Protein AF-A0A5N4C408-F1 (afdb_monomer_lite)

pLDDT: mean 73.1, std 17.24, range [37.25, 92.12]

Structure (mmCIF, N/CA/C/O backbone):
data_AF-A0A5N4C408-F1
#
_entry.id   AF-A0A5N4C408-F1
#
loop_
_atom_site.group_PDB
_atom_site.id
_atom_site.type_symbol
_atom_site.label_atom_id
_atom_site.label_alt_id
_atom_site.label_comp_id
_atom_site.label_asym_id
_atom_site.label_entity_id
_atom_site.label_seq_id
_atom_site.pdbx_PDB_ins_code
_atom_site.Cartn_x
_atom_site.Cartn_y
_atom_site.Cartn_z
_atom_site.occupancy
_atom_site.B_iso_or_equiv
_atom_site.auth_seq_id
_atom_site.auth_comp_id
_atom_site.auth_asym_id
_atom_site.auth_atom_id
_atom_site.pdbx_PDB_model_num
ATOM 1 N N . MET A 1 1 ? -13.101 4.739 16.388 1.00 85.44 1 MET A N 1
ATOM 2 C CA . MET A 1 1 ? -13.955 5.142 15.245 1.00 85.44 1 MET A CA 1
ATOM 3 C C . MET A 1 1 ? -13.185 4.794 13.990 1.00 85.44 1 MET A C 1
ATOM 5 O O . MET A 1 1 ? -12.004 5.098 13.978 1.00 85.44 1 MET A O 1
ATOM 9 N N . LEU A 1 2 ? -13.815 4.145 13.006 1.00 89.94 2 LEU A N 1
ATOM 10 C CA . LEU A 1 2 ? -13.109 3.637 11.826 1.00 89.94 2 LEU A CA 1
ATOM 1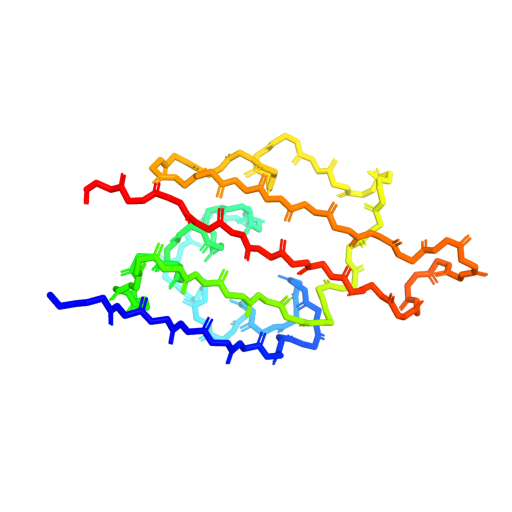1 C C . LEU A 1 2 ? -12.586 4.789 10.939 1.00 89.94 2 LEU A C 1
ATOM 13 O O . LEU A 1 2 ? -13.361 5.677 10.576 1.00 89.94 2 LEU A O 1
ATOM 17 N N . ARG A 1 3 ? -11.304 4.760 10.571 1.00 91.81 3 ARG A N 1
ATOM 18 C CA . ARG A 1 3 ? -10.588 5.724 9.730 1.00 91.81 3 ARG A CA 1
ATOM 19 C C . ARG A 1 3 ? -10.079 5.058 8.460 1.00 91.81 3 ARG A C 1
ATOM 21 O O . ARG A 1 3 ? -9.331 4.085 8.498 1.00 91.81 3 ARG A O 1
ATOM 28 N N . VAL A 1 4 ? -10.448 5.644 7.324 1.00 92.12 4 VAL A N 1
ATOM 29 C CA . VAL A 1 4 ? -10.042 5.175 5.998 1.00 92.12 4 VAL A CA 1
ATOM 30 C C . VAL A 1 4 ? -9.331 6.301 5.261 1.00 92.12 4 VAL A C 1
ATOM 32 O O . VAL A 1 4 ? -9.872 7.398 5.130 1.00 92.12 4 VAL A O 1
ATOM 35 N N . VAL A 1 5 ? -8.134 6.019 4.754 1.00 92.12 5 VAL A N 1
ATOM 36 C CA . VAL A 1 5 ? -7.339 6.936 3.934 1.00 92.12 5 VAL A CA 1
ATOM 37 C C . VAL A 1 5 ? -7.270 6.407 2.510 1.00 92.12 5 VAL A C 1
ATOM 39 O O . VAL A 1 5 ? -7.028 5.227 2.283 1.00 92.12 5 VAL A O 1
ATOM 42 N N . SER A 1 6 ? -7.440 7.292 1.530 1.00 89.12 6 SER A N 1
ATOM 43 C CA . SER A 1 6 ? -7.223 6.988 0.117 1.00 89.12 6 SER A CA 1
ATOM 44 C C . SER A 1 6 ? -6.260 8.006 -0.476 1.00 89.12 6 SER A C 1
ATOM 46 O O . SER A 1 6 ? -6.536 9.203 -0.427 1.00 89.12 6 SER A O 1
ATOM 48 N N . TRP A 1 7 ? -5.150 7.542 -1.049 1.00 86.81 7 TRP A N 1
ATOM 49 C CA . TRP A 1 7 ? -4.092 8.409 -1.553 1.00 86.81 7 TRP A CA 1
ATOM 50 C C . TRP A 1 7 ? -3.497 7.912 -2.874 1.00 86.81 7 TRP A C 1
ATOM 52 O O . TRP A 1 7 ? -2.903 6.837 -2.961 1.00 86.81 7 TRP A O 1
ATOM 62 N N . ASN A 1 8 ? -3.597 8.746 -3.909 1.00 88.12 8 ASN A N 1
ATOM 63 C CA . ASN A 1 8 ? -2.857 8.561 -5.148 1.00 88.12 8 ASN A CA 1
ATOM 64 C C . ASN A 1 8 ? -1.407 9.025 -4.958 1.00 88.12 8 ASN A C 1
ATOM 66 O O . ASN A 1 8 ? -1.146 10.219 -4.814 1.00 88.12 8 ASN A O 1
ATOM 70 N N . ILE A 1 9 ? -0.476 8.072 -4.974 1.00 85.44 9 ILE A N 1
ATOM 71 C CA . ILE A 1 9 ? 0.939 8.310 -4.683 1.00 85.44 9 ILE A CA 1
ATOM 72 C C . ILE A 1 9 ? 1.784 8.521 -5.942 1.00 85.44 9 ILE A C 1
ATOM 74 O O . ILE A 1 9 ? 2.983 8.716 -5.824 1.00 85.44 9 ILE A O 1
ATOM 78 N N . ASN A 1 10 ? 1.227 8.458 -7.157 1.00 85.62 10 ASN A N 1
ATOM 79 C CA . ASN A 1 10 ? 1.982 8.706 -8.399 1.00 85.62 10 ASN A CA 1
ATOM 80 C C . ASN A 1 10 ? 3.330 7.926 -8.509 1.00 85.62 10 ASN A C 1
ATOM 82 O O . ASN A 1 10 ? 4.293 8.352 -9.155 1.00 85.62 10 ASN A O 1
ATOM 86 N N . GLY A 1 11 ? 3.397 6.741 -7.909 1.00 81.81 11 GLY A N 1
ATOM 87 C CA . GLY A 1 11 ? 4.525 5.817 -7.905 1.00 81.81 11 GLY A CA 1
ATOM 88 C C . GLY A 1 11 ? 5.096 5.621 -6.510 1.00 81.81 11 GLY A C 1
ATOM 89 O O . GLY A 1 11 ? 5.580 6.559 -5.906 1.00 81.81 11 GLY A O 1
ATOM 90 N N . ILE A 1 12 ? 5.170 4.388 -6.020 1.00 77.81 12 ILE A N 1
ATOM 91 C CA . ILE A 1 12 ? 5.653 4.079 -4.663 1.00 77.81 12 ILE A CA 1
ATOM 92 C C . ILE A 1 12 ? 7.115 4.477 -4.411 1.00 77.81 12 ILE A C 1
ATOM 94 O O . ILE A 1 12 ? 7.556 4.543 -3.275 1.00 77.81 12 ILE A O 1
ATOM 98 N N . ARG A 1 13 ? 7.868 4.791 -5.471 1.00 72.94 13 ARG A N 1
ATOM 99 C CA . ARG A 1 13 ? 9.249 5.286 -5.397 1.00 72.94 13 ARG A CA 1
ATOM 100 C C . ARG A 1 13 ? 9.374 6.814 -5.507 1.00 72.94 13 ARG A C 1
ATOM 102 O O . ARG A 1 13 ? 10.463 7.321 -5.277 1.00 72.94 13 ARG A O 1
ATOM 109 N N . SER A 1 14 ? 8.314 7.541 -5.888 1.00 63.34 14 SER A N 1
ATOM 110 C CA . SER A 1 14 ? 8.407 8.961 -6.284 1.00 63.34 14 SER A CA 1
ATOM 111 C C . SER A 1 14 ? 8.120 9.969 -5.152 1.00 63.34 14 SER A C 1
ATOM 113 O O . SER A 1 14 ? 8.897 10.910 -5.035 1.00 63.34 14 SER A O 1
ATOM 115 N N . PRO A 1 15 ? 7.085 9.825 -4.294 1.00 51.47 15 PRO A N 1
ATOM 116 C CA . PRO A 1 15 ? 6.820 10.771 -3.200 1.00 51.47 15 PRO A CA 1
ATOM 117 C C . PRO A 1 15 ? 7.568 10.463 -1.906 1.00 51.47 15 PRO A C 1
ATOM 119 O O . PRO A 1 15 ? 7.719 11.353 -1.075 1.00 51.47 15 PRO A O 1
ATOM 122 N N . LEU A 1 16 ? 8.052 9.229 -1.715 1.00 52.81 16 LEU A N 1
ATOM 123 C CA . LEU A 1 16 ? 8.793 8.864 -0.498 1.00 52.81 16 LEU A CA 1
ATOM 124 C C . LEU A 1 16 ? 10.108 9.640 -0.358 1.00 52.81 16 LEU A C 1
ATOM 126 O O . LEU A 1 16 ? 10.625 9.764 0.745 1.00 52.81 16 LEU A O 1
ATOM 130 N N . GLN A 1 17 ? 10.616 10.221 -1.448 1.00 49.47 17 GLN A N 1
ATOM 131 C CA . GLN A 1 17 ? 11.803 11.074 -1.418 1.00 49.47 17 GLN A CA 1
ATOM 132 C C . GLN A 1 17 ? 11.604 12.351 -0.583 1.00 49.47 17 GLN A C 1
ATOM 134 O O . GLN A 1 17 ? 12.585 12.885 -0.089 1.00 49.47 17 GLN A O 1
ATOM 139 N N . GLY A 1 18 ? 10.363 12.823 -0.390 1.00 49.62 18 GLY A N 1
ATOM 140 C CA . GLY A 1 18 ? 10.070 14.026 0.401 1.00 49.62 18 GLY A CA 1
ATOM 141 C C . GLY A 1 18 ? 9.902 13.786 1.907 1.00 49.62 18 GLY A C 1
ATOM 142 O O . GLY A 1 18 ? 10.110 14.704 2.694 1.00 49.62 18 GLY A O 1
ATOM 143 N N . VAL A 1 19 ? 9.535 12.564 2.313 1.00 51.03 19 VAL A N 1
ATOM 144 C CA . VAL A 1 19 ? 9.295 12.177 3.724 1.00 51.03 19 VAL A CA 1
ATOM 145 C C . VAL A 1 19 ? 10.439 11.310 4.279 1.00 51.03 19 VAL A C 1
ATOM 147 O O . VAL A 1 19 ? 10.544 11.123 5.486 1.00 51.03 19 VAL A O 1
ATOM 150 N N . GLY A 1 20 ? 11.308 10.794 3.403 1.00 45.50 20 GLY A N 1
ATOM 151 C CA . GLY A 1 20 ? 12.408 9.878 3.717 1.00 45.50 20 GLY A CA 1
ATOM 152 C C . GLY A 1 20 ? 13.749 10.535 4.051 1.00 45.50 20 GLY A C 1
ATOM 153 O O . GLY A 1 20 ? 14.757 9.840 4.065 1.00 45.50 20 GLY A O 1
ATOM 154 N N . TYR A 1 21 ? 13.797 11.844 4.321 1.00 45.00 21 TYR A N 1
ATOM 155 C CA . TYR A 1 21 ? 15.051 12.514 4.703 1.00 45.00 21 TYR A CA 1
ATOM 156 C C . TYR A 1 21 ? 15.581 12.111 6.090 1.00 45.00 21 TYR A C 1
ATOM 158 O O . TYR A 1 21 ? 16.695 12.494 6.434 1.00 45.00 21 TYR A O 1
ATOM 166 N N . GLU A 1 22 ? 14.821 11.339 6.874 1.00 49.00 22 GLU A N 1
ATOM 167 C CA . GLU A 1 22 ? 15.198 10.979 8.250 1.00 49.00 22 GLU A CA 1
ATOM 168 C C . GLU A 1 22 ? 15.605 9.507 8.422 1.00 49.00 22 GLU A C 1
ATOM 170 O O . GLU A 1 22 ? 16.022 9.120 9.508 1.00 49.00 22 GLU A O 1
ATOM 175 N N . GLU A 1 23 ? 15.554 8.692 7.359 1.00 48.06 23 GLU A N 1
ATOM 176 C CA . GLU A 1 23 ? 15.889 7.265 7.433 1.00 48.06 23 GLU A CA 1
ATOM 177 C C . GLU A 1 23 ? 17.233 6.946 6.745 1.00 48.06 23 GLU A C 1
ATOM 179 O O . GLU A 1 23 ? 17.359 7.110 5.530 1.00 48.06 23 GLU A O 1
ATOM 184 N N . PRO A 1 24 ? 18.249 6.436 7.476 1.00 44.78 24 PRO A N 1
ATOM 185 C CA . PRO A 1 24 ? 19.565 6.095 6.920 1.00 44.78 24 PRO A CA 1
ATOM 186 C C . PRO A 1 24 ? 19.539 4.916 5.937 1.00 44.78 24 PRO A C 1
ATOM 188 O O . PRO A 1 24 ? 20.522 4.662 5.237 1.00 44.78 24 PRO A O 1
ATOM 191 N N . SER A 1 25 ? 18.440 4.154 5.907 1.00 50.38 25 SER A N 1
ATOM 192 C CA . SER A 1 25 ? 18.287 3.004 5.023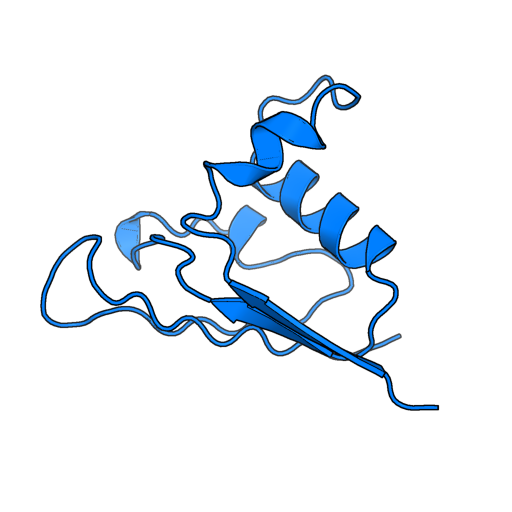 1.00 50.38 25 SER A CA 1
ATOM 193 C C . SER A 1 25 ? 17.588 3.422 3.729 1.00 50.38 25 SER A C 1
ATOM 195 O O . SER A 1 25 ? 16.437 3.844 3.719 1.00 50.38 25 SER A O 1
ATOM 197 N N . ASN A 1 26 ? 18.268 3.254 2.596 1.00 56.31 26 ASN A N 1
ATOM 198 C CA . ASN A 1 26 ? 17.741 3.511 1.248 1.00 56.31 26 ASN A CA 1
ATOM 199 C C . ASN A 1 26 ? 16.628 2.506 0.829 1.00 56.31 26 ASN A C 1
ATOM 201 O O . ASN A 1 26 ? 16.444 2.217 -0.356 1.00 56.31 26 ASN A O 1
ATOM 205 N N . CYS A 1 27 ? 15.921 1.903 1.792 1.00 68.75 27 CYS A N 1
ATOM 206 C CA . CYS A 1 27 ? 14.956 0.832 1.589 1.00 68.75 27 CYS A CA 1
ATOM 207 C C . CYS A 1 27 ? 13.538 1.399 1.437 1.00 68.75 27 CYS A C 1
ATOM 209 O O . CYS A 1 27 ? 12.959 1.948 2.371 1.00 68.75 27 CYS A O 1
ATOM 211 N N . THR A 1 28 ? 12.941 1.222 0.254 1.00 74.56 28 THR A N 1
ATOM 212 C CA . THR A 1 28 ? 11.567 1.667 -0.042 1.00 74.56 28 THR A CA 1
ATOM 213 C C . THR A 1 28 ? 10.534 1.075 0.924 1.00 74.56 28 THR A C 1
ATOM 215 O O . THR A 1 28 ? 9.579 1.761 1.262 1.00 74.56 28 THR A O 1
ATOM 218 N N . ALA A 1 29 ? 10.722 -0.162 1.392 1.00 77.94 29 ALA A N 1
ATOM 219 C CA . ALA A 1 29 ? 9.792 -0.820 2.313 1.00 77.94 29 ALA A CA 1
ATOM 220 C C . ALA A 1 29 ? 9.693 -0.104 3.669 1.00 77.94 29 ALA A C 1
ATOM 222 O O . ALA A 1 29 ? 8.590 0.202 4.115 1.00 77.94 29 ALA A O 1
ATOM 223 N N . THR A 1 30 ? 10.836 0.245 4.271 1.00 79.31 30 THR A N 1
ATOM 224 C CA . THR A 1 30 ? 10.898 0.983 5.544 1.00 79.31 30 THR A CA 1
ATOM 225 C C . THR A 1 30 ? 10.195 2.335 5.436 1.00 79.31 30 THR A C 1
ATOM 227 O O . THR A 1 30 ? 9.391 2.697 6.292 1.00 79.31 30 THR A O 1
ATOM 230 N N . ALA A 1 31 ? 10.433 3.056 4.336 1.00 79.81 31 ALA A N 1
ATOM 231 C CA . ALA A 1 31 ? 9.793 4.344 4.090 1.00 79.81 31 ALA A CA 1
ATOM 232 C C . ALA A 1 31 ? 8.266 4.228 3.922 1.00 79.81 31 ALA A C 1
ATOM 234 O O . ALA A 1 31 ? 7.537 5.107 4.379 1.00 79.81 31 ALA A O 1
ATOM 235 N N . VAL A 1 32 ? 7.766 3.158 3.290 1.00 83.38 32 VAL A N 1
ATOM 236 C CA . VAL A 1 32 ? 6.317 2.912 3.203 1.00 83.38 32 VAL A CA 1
ATOM 237 C C . VAL A 1 32 ? 5.743 2.614 4.585 1.00 83.38 32 VAL A C 1
ATOM 239 O O . VAL A 1 32 ? 4.742 3.230 4.932 1.00 83.38 32 VAL A O 1
ATOM 242 N N . GLY A 1 33 ? 6.384 1.751 5.381 1.00 85.88 33 GLY A N 1
ATOM 243 C CA . GLY A 1 33 ? 5.942 1.438 6.747 1.00 85.88 33 GLY A CA 1
ATOM 244 C C . GLY A 1 33 ? 5.757 2.693 7.604 1.00 85.88 33 GLY A C 1
ATOM 245 O O . GLY A 1 33 ? 4.661 2.947 8.093 1.00 85.88 33 GLY A O 1
ATOM 246 N N . HIS A 1 34 ? 6.772 3.563 7.650 1.00 84.44 34 HIS A N 1
ATOM 247 C CA . HIS A 1 34 ? 6.710 4.817 8.417 1.00 84.44 34 HIS A CA 1
ATOM 248 C C . HIS A 1 34 ? 5.587 5.760 7.970 1.00 84.44 34 HIS A C 1
ATOM 250 O O . HIS A 1 34 ? 4.976 6.460 8.777 1.00 84.44 34 HIS A O 1
ATOM 256 N N . ILE A 1 35 ? 5.308 5.811 6.665 1.00 84.88 35 ILE A N 1
ATOM 257 C CA . ILE A 1 35 ? 4.197 6.614 6.153 1.00 84.88 35 ILE A CA 1
ATOM 258 C C . ILE A 1 35 ? 2.858 6.037 6.588 1.00 84.88 35 ILE A C 1
ATOM 260 O O . ILE A 1 35 ? 1.981 6.811 6.963 1.00 84.88 35 ILE A O 1
ATOM 264 N N . LEU A 1 36 ? 2.685 4.717 6.528 1.00 86.69 36 LEU A N 1
ATOM 265 C CA . LEU A 1 36 ? 1.443 4.082 6.960 1.00 86.69 36 LEU A CA 1
ATOM 266 C C . LEU A 1 36 ? 1.178 4.367 8.443 1.00 86.69 36 LEU A C 1
ATOM 268 O O . LEU A 1 36 ? 0.076 4.797 8.778 1.00 86.69 36 LEU A O 1
ATOM 272 N N . ASP A 1 37 ? 2.212 4.284 9.282 1.00 86.94 37 ASP A N 1
ATOM 273 C CA . ASP A 1 37 ? 2.108 4.585 10.713 1.00 86.94 37 ASP A CA 1
ATOM 274 C C . ASP A 1 37 ? 1.729 6.047 10.971 1.00 86.94 37 ASP A C 1
ATOM 276 O O . ASP A 1 37 ? 0.881 6.345 11.812 1.00 86.94 37 ASP A O 1
ATOM 280 N N . LYS A 1 38 ? 2.287 6.982 10.192 1.00 87.56 38 LYS A N 1
ATOM 281 C CA . LYS A 1 38 ? 1.933 8.408 10.283 1.00 87.56 38 LYS A CA 1
ATOM 282 C C . LYS A 1 38 ? 0.517 8.732 9.810 1.00 87.56 38 LYS A C 1
ATOM 284 O O . LYS A 1 38 ? -0.028 9.754 10.224 1.00 87.56 38 LYS A O 1
ATOM 289 N N . LEU A 1 39 ? -0.069 7.926 8.923 1.00 88.50 39 LEU A N 1
ATOM 290 C CA . LEU A 1 39 ? -1.448 8.130 8.467 1.00 88.50 39 LEU A CA 1
ATOM 291 C C . LEU A 1 39 ? -2.473 7.781 9.556 1.00 88.50 39 LEU A C 1
ATOM 293 O O . LEU A 1 39 ? -3.593 8.307 9.505 1.00 88.50 39 LEU A O 1
ATOM 297 N N . ASP A 1 40 ? -2.085 6.949 10.533 1.00 89.31 40 ASP A N 1
ATOM 298 C CA . ASP A 1 40 ? -2.893 6.580 11.701 1.00 89.31 40 ASP A CA 1
ATOM 299 C C . ASP A 1 40 ? -4.308 6.144 11.278 1.00 89.31 40 ASP A C 1
ATOM 301 O O . ASP A 1 40 ? -5.326 6.714 11.674 1.00 89.31 40 ASP A O 1
ATOM 305 N N . ALA A 1 41 ? -4.373 5.217 10.322 1.00 88.56 41 ALA A N 1
ATOM 306 C CA . ALA A 1 41 ? -5.611 4.793 9.683 1.00 88.56 41 ALA A CA 1
ATOM 307 C C . ALA A 1 41 ? -5.770 3.277 9.746 1.00 88.56 41 ALA A C 1
ATOM 309 O O . ALA A 1 41 ? -4.819 2.532 9.533 1.00 88.56 41 ALA A O 1
ATOM 310 N N . ASP A 1 42 ? -7.009 2.833 9.942 1.00 89.38 42 ASP A N 1
ATOM 311 C CA . ASP A 1 42 ? -7.349 1.412 9.996 1.00 89.38 42 ASP A CA 1
ATOM 312 C C . ASP A 1 42 ? -7.234 0.757 8.614 1.00 89.38 42 ASP A C 1
ATOM 314 O O . ASP A 1 42 ? -6.875 -0.413 8.475 1.00 89.38 42 ASP A O 1
ATOM 318 N N . ILE A 1 43 ? -7.558 1.530 7.572 1.00 88.88 43 ILE A N 1
ATOM 319 C CA . ILE A 1 43 ? -7.475 1.116 6.174 1.00 88.88 43 ILE A CA 1
ATOM 320 C C . ILE A 1 43 ? -6.811 2.233 5.374 1.00 88.88 43 ILE A C 1
ATOM 322 O O . ILE A 1 43 ? -7.308 3.359 5.316 1.00 88.88 43 ILE A O 1
ATOM 326 N N . VAL A 1 44 ? -5.720 1.900 4.693 1.00 90.31 44 VAL A N 1
ATOM 327 C CA . VAL A 1 44 ? -5.063 2.776 3.721 1.00 90.31 44 VAL A CA 1
ATOM 328 C C . VAL A 1 44 ? -5.259 2.189 2.331 1.00 90.31 44 VAL A C 1
ATOM 330 O O . VAL A 1 44 ? -5.031 1.005 2.137 1.00 90.31 44 VAL A O 1
ATOM 333 N N . CYS A 1 45 ? -5.649 3.015 1.365 1.00 88.94 45 CYS A N 1
ATOM 334 C CA . CYS A 1 45 ? -5.816 2.665 -0.041 1.00 88.94 45 CYS A CA 1
ATOM 335 C C . CYS A 1 45 ? -4.848 3.505 -0.881 1.00 88.94 45 CYS A C 1
ATOM 337 O O . CYS A 1 45 ? -5.048 4.710 -1.024 1.00 88.94 45 CYS A O 1
ATOM 339 N N . LEU A 1 46 ? -3.821 2.891 -1.469 1.00 87.38 46 LEU A N 1
ATOM 340 C CA . LEU A 1 46 ? -2.851 3.599 -2.314 1.00 87.38 46 LEU A CA 1
ATOM 341 C C . LEU A 1 46 ? -3.214 3.468 -3.800 1.00 87.38 46 LEU A C 1
ATOM 343 O O . LEU A 1 46 ? -3.603 2.397 -4.245 1.00 87.38 46 LEU A O 1
ATOM 347 N N . GLN A 1 47 ? -3.086 4.522 -4.608 1.00 86.19 47 GLN A N 1
ATOM 348 C CA . GLN A 1 47 ? -3.294 4.448 -6.064 1.00 86.19 47 GLN A CA 1
ATOM 349 C C . GLN A 1 47 ? -2.071 4.902 -6.854 1.00 86.19 47 GLN A C 1
ATOM 351 O O . GLN A 1 47 ? -1.217 5.621 -6.349 1.00 86.19 47 GLN A O 1
ATOM 356 N N . GLU A 1 48 ? -1.991 4.451 -8.110 1.00 85.25 48 GLU A N 1
ATOM 357 C CA . GLU A 1 48 ? -0.849 4.683 -9.000 1.00 85.25 48 GLU A CA 1
ATOM 358 C C . GLU A 1 48 ? 0.490 4.281 -8.379 1.00 85.25 48 GLU A C 1
ATOM 360 O O . GLU A 1 48 ? 1.491 4.960 -8.546 1.00 85.25 48 GLU A O 1
ATOM 365 N N . THR A 1 49 ? 0.559 3.143 -7.690 1.00 83.19 49 THR A N 1
ATOM 366 C CA . THR A 1 49 ? 1.809 2.674 -7.066 1.00 83.19 49 THR A CA 1
ATOM 367 C C . THR A 1 49 ? 2.929 2.418 -8.082 1.00 83.19 49 THR A C 1
ATOM 369 O O . THR A 1 49 ? 4.099 2.401 -7.709 1.00 83.19 49 THR A O 1
ATOM 372 N N . LYS A 1 50 ? 2.593 2.229 -9.369 1.00 82.94 50 LYS A N 1
ATOM 373 C CA . LYS A 1 50 ? 3.523 1.916 -10.476 1.00 82.94 50 LYS A CA 1
ATOM 374 C C . LYS A 1 50 ? 4.424 0.698 -10.203 1.00 82.94 50 LYS A C 1
ATOM 376 O O . LYS A 1 50 ? 5.414 0.503 -10.901 1.00 82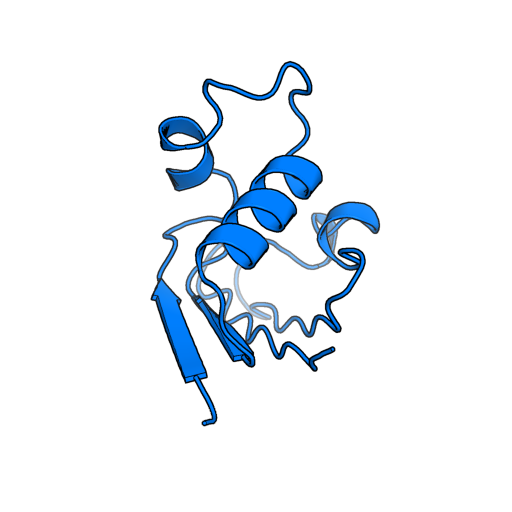.94 50 LYS A O 1
ATOM 381 N N . VAL A 1 51 ? 4.065 -0.141 -9.228 1.00 81.69 51 VAL A N 1
ATOM 382 C CA . VAL A 1 51 ? 4.732 -1.416 -8.954 1.00 81.69 51 VAL A CA 1
ATOM 383 C C . VAL A 1 51 ? 4.149 -2.495 -9.868 1.00 81.69 51 VAL A C 1
ATOM 385 O O . VAL A 1 51 ? 2.938 -2.549 -10.099 1.00 81.69 51 VAL A O 1
ATOM 388 N N . THR A 1 52 ? 5.011 -3.332 -10.436 1.00 82.19 52 THR A N 1
ATOM 389 C CA . THR A 1 52 ? 4.624 -4.523 -11.203 1.00 82.19 52 THR A CA 1
ATOM 390 C C . THR A 1 52 ? 4.756 -5.763 -10.325 1.00 82.19 52 THR A C 1
ATOM 392 O O . THR A 1 52 ? 5.437 -5.722 -9.303 1.00 82.19 52 THR A O 1
ATOM 395 N N . ARG A 1 53 ? 4.129 -6.878 -10.724 1.00 82.38 53 ARG A N 1
ATOM 396 C CA . ARG A 1 53 ? 4.234 -8.149 -9.990 1.00 82.38 53 ARG A CA 1
ATOM 397 C C . ARG A 1 53 ? 5.693 -8.579 -9.814 1.00 82.38 53 ARG A C 1
ATOM 399 O O . ARG A 1 53 ? 6.071 -8.954 -8.716 1.00 82.38 53 ARG A O 1
ATOM 406 N N . ASP A 1 54 ? 6.498 -8.453 -10.866 1.00 82.88 54 ASP A N 1
ATOM 407 C CA . ASP A 1 54 ? 7.911 -8.859 -10.854 1.00 82.88 54 ASP A CA 1
ATOM 408 C C . ASP A 1 54 ? 8.801 -7.917 -10.030 1.00 82.88 54 ASP A C 1
ATOM 410 O O . ASP A 1 54 ? 9.886 -8.297 -9.604 1.00 82.88 54 ASP A O 1
ATOM 414 N N . ALA A 1 55 ? 8.354 -6.675 -9.810 1.00 80.88 55 ALA A N 1
ATOM 415 C CA . ALA A 1 55 ? 9.072 -5.680 -9.017 1.00 80.88 55 ALA A CA 1
ATOM 416 C C . ALA A 1 55 ? 8.597 -5.614 -7.556 1.00 80.88 55 ALA A C 1
ATOM 418 O O . ALA A 1 55 ? 9.163 -4.840 -6.780 1.00 80.88 55 ALA A O 1
ATOM 419 N N . LEU A 1 56 ? 7.552 -6.368 -7.188 1.00 84.62 56 LEU A N 1
ATOM 420 C CA . LEU A 1 56 ? 7.086 -6.455 -5.811 1.00 84.62 56 LEU A CA 1
ATOM 421 C C . LEU A 1 56 ? 8.000 -7.409 -5.039 1.00 84.62 56 LEU A C 1
ATOM 423 O O . LEU A 1 56 ? 8.054 -8.603 -5.323 1.00 84.62 56 LEU A O 1
ATOM 427 N N . THR A 1 57 ? 8.708 -6.871 -4.055 1.00 85.50 57 THR A N 1
ATOM 428 C CA . THR A 1 57 ? 9.558 -7.644 -3.149 1.00 85.50 57 THR A CA 1
ATOM 429 C C . THR A 1 57 ? 8.805 -7.976 -1.866 1.00 85.50 57 THR A C 1
ATOM 431 O O . THR A 1 57 ? 7.895 -7.246 -1.475 1.00 85.50 57 THR A O 1
ATOM 434 N N . GLU A 1 58 ? 9.206 -9.052 -1.186 1.00 86.94 58 GLU A N 1
ATOM 435 C CA . GLU A 1 58 ? 8.613 -9.465 0.093 1.00 86.94 58 GLU A CA 1
ATOM 436 C C . GLU A 1 58 ? 8.560 -8.325 1.128 1.00 86.94 58 GLU A C 1
ATOM 438 O O . GLU A 1 58 ? 7.472 -8.082 1.642 1.00 86.94 58 GLU A O 1
ATOM 443 N N . PRO A 1 59 ? 9.622 -7.519 1.347 1.00 84.81 59 PRO A N 1
ATOM 444 C CA . PRO A 1 59 ? 9.559 -6.414 2.309 1.00 84.81 59 PRO A CA 1
ATOM 445 C C . PRO A 1 59 ? 8.564 -5.310 1.931 1.00 84.81 59 PRO A C 1
ATOM 447 O O . PRO A 1 59 ? 8.077 -4.590 2.790 1.00 84.81 59 PRO A O 1
ATOM 450 N N . LEU A 1 60 ? 8.272 -5.135 0.637 1.00 83.12 60 LEU A N 1
ATOM 451 C CA . LEU A 1 60 ? 7.286 -4.155 0.173 1.00 83.12 60 LEU A CA 1
ATOM 452 C C . LEU A 1 60 ? 5.858 -4.722 0.202 1.00 83.12 60 LEU A C 1
ATOM 454 O O . LEU A 1 60 ? 4.894 -3.963 0.236 1.00 83.12 60 LEU A O 1
ATOM 458 N N . ALA A 1 61 ? 5.732 -6.048 0.142 1.00 86.62 61 ALA A N 1
ATOM 459 C CA . ALA A 1 61 ? 4.466 -6.763 0.183 1.00 86.62 61 ALA A CA 1
ATOM 460 C C . ALA A 1 61 ? 3.993 -7.045 1.612 1.00 86.62 61 ALA A C 1
ATOM 462 O O . ALA A 1 61 ? 2.792 -7.137 1.840 1.00 86.62 61 ALA A O 1
ATOM 463 N N . ILE A 1 62 ? 4.928 -7.217 2.545 1.00 88.38 62 ILE A N 1
ATOM 464 C CA . ILE A 1 62 ? 4.679 -7.598 3.931 1.00 88.38 62 ILE A CA 1
ATOM 465 C C . ILE A 1 62 ? 5.273 -6.508 4.815 1.00 88.38 62 ILE A C 1
ATOM 467 O O . ILE A 1 62 ? 6.482 -6.455 5.030 1.00 88.38 62 ILE A O 1
ATOM 471 N N . ILE A 1 63 ? 4.404 -5.627 5.301 1.00 85.50 63 ILE A N 1
ATOM 472 C CA . ILE A 1 63 ? 4.756 -4.585 6.263 1.00 85.50 63 ILE A CA 1
ATOM 473 C C . ILE A 1 63 ? 4.239 -5.046 7.619 1.00 85.50 63 ILE A C 1
ATOM 475 O O . ILE A 1 63 ? 3.076 -5.429 7.744 1.00 85.50 63 ILE A O 1
ATOM 479 N N . GLU A 1 64 ? 5.109 -5.048 8.624 1.00 84.69 64 GLU A N 1
ATOM 480 C CA . GLU A 1 64 ? 4.746 -5.453 9.980 1.00 84.69 64 GLU A CA 1
ATOM 481 C C . GLU A 1 64 ? 3.547 -4.637 10.487 1.00 84.69 64 GLU A C 1
ATOM 483 O O . GLU A 1 64 ? 3.496 -3.424 10.313 1.00 84.69 64 GLU A O 1
ATOM 488 N N . GLY A 1 65 ? 2.549 -5.314 11.060 1.00 85.50 65 GLY A N 1
ATOM 489 C CA . GLY A 1 65 ? 1.310 -4.677 11.519 1.00 85.50 65 GLY A CA 1
ATOM 490 C C . GLY A 1 65 ? 0.266 -4.399 10.430 1.00 85.50 65 GLY A C 1
ATOM 491 O O . GLY A 1 65 ? -0.846 -4.005 10.766 1.00 85.50 65 GLY A O 1
ATOM 492 N N . TYR A 1 66 ? 0.564 -4.653 9.148 1.00 85.50 66 TYR A N 1
ATOM 493 C CA . TYR A 1 66 ? -0.382 -4.451 8.049 1.00 85.50 66 TYR A CA 1
ATOM 494 C C . TYR A 1 66 ? -0.562 -5.710 7.209 1.00 85.50 66 TYR A C 1
ATOM 496 O O . TYR A 1 66 ? 0.373 -6.248 6.615 1.00 85.50 66 TYR A O 1
ATOM 504 N N . ASN A 1 67 ? -1.817 -6.107 7.023 1.00 87.25 67 ASN A N 1
ATOM 505 C CA . ASN A 1 67 ? -2.165 -6.970 5.903 1.00 87.25 67 ASN A CA 1
ATOM 506 C C . ASN A 1 67 ? -2.185 -6.132 4.623 1.00 87.25 67 ASN A C 1
ATOM 508 O O . ASN A 1 67 ? -2.722 -5.027 4.603 1.00 87.25 67 ASN A O 1
ATOM 512 N N . SER A 1 68 ? -1.573 -6.643 3.558 1.00 86.50 68 SER A N 1
ATOM 513 C CA . SER A 1 68 ? -1.439 -5.910 2.301 1.00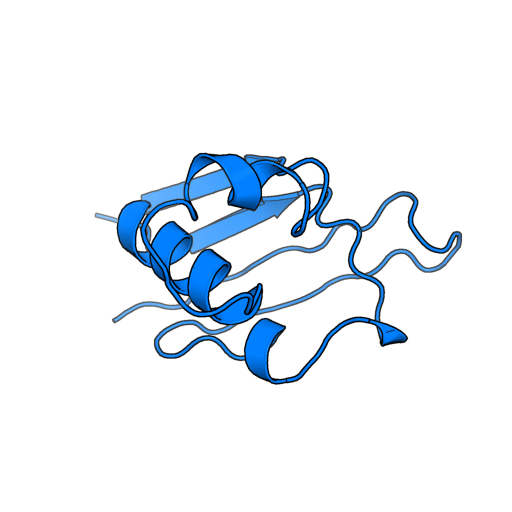 86.50 68 SER A CA 1
ATOM 514 C C . SER A 1 68 ? -1.980 -6.729 1.143 1.00 86.50 68 SER A C 1
ATOM 516 O O . SER A 1 68 ? -1.765 -7.936 1.037 1.00 86.50 68 SER A O 1
ATOM 518 N N . TYR A 1 69 ? -2.670 -6.046 0.239 1.00 87.44 69 TYR A N 1
ATOM 519 C CA . TYR A 1 69 ? -3.279 -6.638 -0.939 1.00 87.44 69 TYR A CA 1
ATOM 520 C C . TYR A 1 69 ? -2.822 -5.828 -2.145 1.00 87.44 69 TYR A C 1
ATOM 522 O O . TYR A 1 69 ? -2.694 -4.607 -2.083 1.00 87.44 69 TYR A O 1
ATOM 530 N N . PHE A 1 70 ? -2.506 -6.518 -3.239 1.00 84.69 70 PHE A N 1
ATOM 531 C CA . PHE A 1 70 ? -1.980 -5.880 -4.437 1.00 84.69 70 PHE A CA 1
ATOM 532 C C . PHE A 1 70 ? -2.770 -6.323 -5.653 1.00 84.69 70 PHE A C 1
ATOM 534 O O . PHE A 1 70 ? -3.032 -7.506 -5.873 1.00 84.69 70 PHE A O 1
ATOM 541 N N . SER A 1 71 ? -3.109 -5.347 -6.482 1.00 83.94 71 SER A N 1
ATOM 542 C CA . SER A 1 71 ? -3.631 -5.580 -7.819 1.00 83.94 71 SER A CA 1
ATOM 543 C C . SER A 1 71 ? -2.696 -4.898 -8.814 1.00 83.94 71 SER A C 1
ATOM 545 O O . SER A 1 71 ? -2.175 -3.807 -8.577 1.00 83.94 71 SER A O 1
ATOM 547 N N . PHE A 1 72 ? -2.429 -5.585 -9.919 1.00 80.50 72 PHE A N 1
ATOM 548 C CA . PHE A 1 72 ? -1.436 -5.175 -10.904 1.00 80.50 72 PHE A CA 1
ATOM 549 C C . PHE A 1 72 ? -2.094 -5.006 -12.269 1.00 80.50 72 PHE A C 1
ATOM 551 O O . PHE A 1 72 ? -3.006 -5.754 -12.630 1.00 80.50 72 PHE A O 1
ATOM 558 N N . SER A 1 73 ? -1.596 -4.048 -13.052 1.00 71.38 73 SER A N 1
ATOM 559 C CA . SER A 1 73 ? -1.992 -3.913 -14.455 1.00 71.38 73 SER A CA 1
ATOM 560 C C . SER A 1 73 ? -1.611 -5.169 -15.233 1.00 71.38 73 SER A C 1
ATOM 562 O O . SER A 1 73 ? -0.485 -5.649 -15.114 1.00 71.38 73 SER A O 1
ATOM 564 N N . ARG A 1 74 ? -2.538 -5.689 -16.045 1.00 67.62 74 ARG A N 1
ATOM 565 C CA . ARG A 1 74 ? -2.324 -6.894 -16.869 1.00 67.62 74 ARG A CA 1
ATOM 566 C C . ARG A 1 74 ? -1.804 -6.581 -18.274 1.00 67.62 74 ARG A C 1
ATOM 568 O O . ARG A 1 74 ? -1.210 -7.452 -18.893 1.00 67.62 74 ARG A O 1
ATOM 575 N N . ASN A 1 75 ? -2.022 -5.357 -18.768 1.00 63.03 75 ASN A N 1
ATOM 576 C CA . ASN A 1 75 ? -1.879 -5.050 -20.198 1.00 63.03 75 ASN A CA 1
ATOM 577 C C . ASN A 1 75 ? -0.702 -4.120 -20.539 1.00 63.03 75 ASN A C 1
ATOM 579 O O . ASN A 1 75 ? -0.310 -4.065 -21.700 1.00 63.03 75 ASN A O 1
ATOM 583 N N . ARG A 1 76 ? -0.133 -3.381 -19.574 1.00 56.34 76 ARG A N 1
ATOM 584 C CA . ARG A 1 76 ? 1.096 -2.588 -19.772 1.00 56.34 76 ARG A CA 1
ATOM 585 C C . ARG A 1 76 ? 1.939 -2.558 -18.501 1.00 56.34 76 ARG A C 1
ATOM 587 O O . ARG A 1 76 ? 1.446 -2.164 -17.443 1.00 56.34 76 ARG A O 1
ATOM 594 N N . SER A 1 77 ? 3.222 -2.894 -18.621 1.00 53.09 77 SER A N 1
ATOM 595 C CA . SER A 1 77 ? 4.218 -2.658 -17.573 1.00 53.09 77 SER A CA 1
ATOM 596 C C . SER A 1 77 ? 4.262 -1.161 -17.243 1.00 53.09 77 SER A C 1
ATOM 598 O O . SER A 1 77 ? 4.528 -0.339 -18.118 1.00 53.09 77 SER A O 1
ATOM 600 N N . GLY A 1 78 ? 3.955 -0.793 -15.998 1.00 52.88 78 GLY A N 1
ATOM 601 C CA . GLY A 1 78 ? 4.043 0.592 -15.520 1.00 52.88 78 GLY A CA 1
ATOM 602 C C . GLY A 1 78 ? 2.867 1.520 -15.862 1.00 52.88 78 GLY A C 1
ATOM 603 O O . GLY A 1 78 ? 2.907 2.680 -15.460 1.00 52.88 78 GLY A O 1
ATOM 604 N N . TYR A 1 79 ? 1.805 1.050 -16.532 1.00 48.69 79 TYR A N 1
ATOM 605 C CA . TYR A 1 79 ? 0.605 1.860 -16.803 1.00 48.69 79 TYR A CA 1
ATOM 606 C C . TYR A 1 79 ? -0.658 1.185 -16.254 1.00 48.69 79 TYR A C 1
ATOM 608 O O . TYR A 1 79 ? -0.970 0.050 -16.610 1.00 48.69 79 TYR A O 1
ATOM 616 N N . SER A 1 80 ? -1.401 1.905 -15.403 1.00 48.28 80 SER A N 1
ATOM 617 C CA . SER A 1 80 ? -2.635 1.463 -14.723 1.00 48.28 80 SER A CA 1
ATOM 618 C C . SER A 1 80 ? -2.459 0.387 -13.637 1.00 48.28 80 SER A C 1
ATOM 620 O O . SER A 1 80 ? -3.266 -0.533 -13.505 1.00 48.28 80 SER A O 1
ATOM 622 N N . GLY A 1 81 ? -1.404 0.483 -12.823 1.00 47.53 81 GLY A N 1
ATOM 623 C CA . GLY A 1 81 ? -1.307 -0.291 -11.580 1.00 47.53 81 GLY A CA 1
ATOM 624 C C . GLY A 1 81 ? -2.380 0.156 -10.581 1.00 47.53 81 GLY A C 1
ATOM 625 O O . GLY A 1 81 ? -2.106 0.980 -9.713 1.00 47.53 81 GLY A O 1
ATOM 626 N N . LYS A 1 82 ? -3.618 -0.332 -10.727 1.00 49.12 82 LYS A N 1
ATOM 627 C CA . LYS A 1 82 ? -4.638 -0.241 -9.675 1.00 49.12 82 LYS A CA 1
ATOM 628 C C . LYS A 1 82 ? -4.259 -1.237 -8.593 1.00 49.12 82 LYS A C 1
ATOM 630 O O . LYS A 1 82 ? -4.598 -2.406 -8.729 1.00 49.12 82 LYS A O 1
ATOM 635 N N . CYS A 1 83 ? -3.570 -0.784 -7.557 1.00 49.53 83 CYS A N 1
ATOM 636 C CA . CYS A 1 83 ? -3.188 -1.620 -6.430 1.00 49.53 83 CYS A CA 1
ATOM 637 C C . CYS A 1 83 ? -3.991 -1.220 -5.192 1.00 49.53 83 CYS A C 1
ATOM 639 O O . CYS A 1 83 ? -3.658 -0.235 -4.560 1.00 49.53 83 CYS A O 1
ATOM 641 N N . GLY A 1 84 ? -5.047 -1.958 -4.851 1.00 41.34 84 GLY A N 1
ATOM 642 C CA . GLY A 1 84 ? -5.828 -1.692 -3.641 1.00 41.34 84 GLY A CA 1
ATOM 643 C C . GLY A 1 84 ? -5.128 -2.228 -2.400 1.00 41.34 84 GLY A C 1
ATOM 644 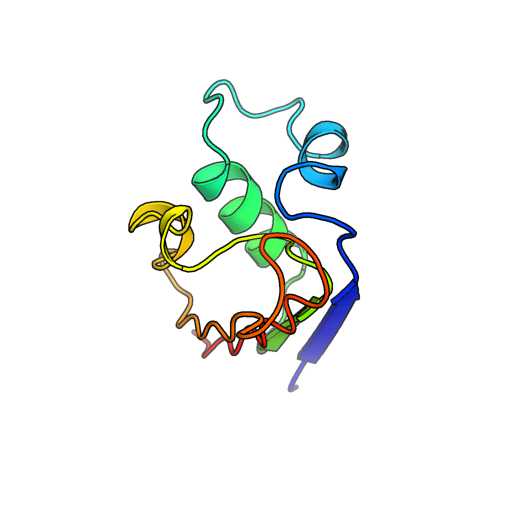O O . GLY A 1 84 ? -5.124 -3.434 -2.203 1.00 41.34 84 GLY A O 1
ATOM 645 N N . PHE A 1 85 ? -4.572 -1.334 -1.587 1.00 50.69 85 PHE A N 1
ATOM 646 C CA . PHE A 1 85 ? -4.076 -1.644 -0.247 1.00 50.69 85 PHE A CA 1
ATOM 647 C C . PHE A 1 85 ? -5.292 -1.860 0.687 1.00 50.69 85 PHE A C 1
ATOM 649 O O . PHE A 1 85 ? -6.282 -1.136 0.575 1.00 50.69 85 PHE A O 1
ATOM 656 N N . LEU A 1 86 ? -5.275 -2.900 1.528 1.00 44.97 86 LEU A N 1
ATOM 657 C CA . LEU A 1 86 ? -6.337 -3.202 2.501 1.00 44.97 86 LEU A CA 1
ATOM 658 C C . LEU A 1 86 ? -5.668 -3.578 3.823 1.00 44.97 86 LEU A C 1
ATOM 660 O O . LEU A 1 86 ? -5.397 -4.749 4.068 1.00 44.97 86 LEU A O 1
ATOM 664 N N . GLY A 1 87 ? -5.403 -2.561 4.645 1.00 45.91 87 GLY A N 1
ATOM 665 C CA . GLY A 1 87 ? -4.948 -2.746 6.020 1.00 45.91 87 GLY A CA 1
ATOM 666 C C . GLY A 1 87 ? -5.982 -3.508 6.850 1.00 45.91 87 GLY A C 1
ATOM 667 O O . GLY A 1 87 ? -7.189 -3.398 6.626 1.00 45.91 87 GLY A O 1
ATOM 668 N N . THR A 1 88 ? -5.505 -4.310 7.798 1.00 37.25 88 THR A N 1
ATOM 669 C CA . THR A 1 88 ? -6.322 -4.754 8.930 1.00 37.25 88 THR A CA 1
ATOM 670 C C . THR A 1 88 ? -5.510 -4.574 10.203 1.00 37.25 88 THR A C 1
ATOM 672 O O . THR A 1 88 ? -4.418 -5.121 10.316 1.00 37.25 88 THR A O 1
ATOM 675 N N . LEU A 1 89 ? -6.107 -3.752 11.058 1.00 46.41 89 LEU A N 1
ATOM 676 C CA . LEU A 1 89 ? -5.776 -3.211 12.372 1.00 46.41 89 LEU A CA 1
ATOM 677 C C . LEU A 1 89 ? -5.010 -4.065 13.399 1.00 46.41 89 LEU A C 1
ATOM 679 O O . LEU A 1 89 ? -5.170 -5.284 13.455 1.00 46.41 89 LEU A O 1
ATOM 683 N N . ASN A 1 90 ? -4.325 -3.340 14.300 1.00 38.50 90 ASN A N 1
ATOM 684 C CA . ASN A 1 90 ? -4.387 -3.580 15.752 1.00 38.50 90 ASN A CA 1
ATOM 685 C C . ASN A 1 90 ? -5.762 -3.187 16.309 1.00 38.5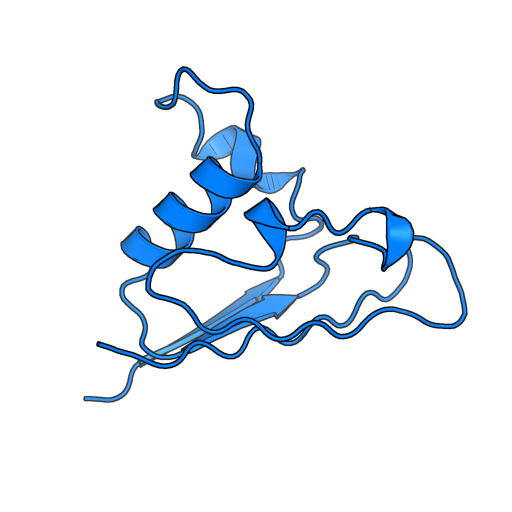0 90 ASN A C 1
ATOM 687 O O . ASN A 1 90 ? -6.206 -2.059 16.006 1.00 38.50 90 ASN A O 1
#

Radius of gyration: 12.71 Å; chains: 1; bounding box: 34×24×36 Å

Sequence (90 aa):
MLRVVSWNINGIRSPLQGVGYEEPSNCTATAVGHILDKLDADIVCLQETKVTRDALTEPLAIIEGYNSYFSFSRNRSGYSGKCGFLGTLN

Organism: Camelus dromedarius (NCBI:txid9838)

Secondary structure (DSSP, 8-state):
---EEEEE-S-TTSSHHHH-TT-SS--HHHHHHHHHHHHT-SEEEEE-----GGG--HHHH-BTTB-------SSSTTS-----------

InterPro domains:
  IPR004808 AP endonuclease 1 [PTHR22748] (2-81)
  IPR005135 Endonuclease/exonuclease/phosphatase [PF03372] (5-84)
  IPR020847 AP endonuclease 1, binding site [PS00726] (41-50)
  IPR036691 Endonuclease/exonuclease/phosphatase superfamily [G3DSA:3.60.10.10] (1-86)
  IPR036691 Endonuclease/exonuclease/phosphatase superfamily [SSF56219] (2-82)

Foldseek 3Di:
DAFEEEEEPLALLPCLVVVVPPPPDPDSLVSVLVVVVVVVHQFYFYHLNLAAPVRDDPSNCDHPQFHFFFDQDPPDRRPGRRTGGGGHHD